Protein AF-A0A383E1D1-F1 (afdb_monomer)

Sequence (92 aa):
GVAPIAGEEDLANLDPDHIAPFVTYLASDFADNVNGQTFLVYGDTISLVSQPRPEKAIYEPSGTWDMDKLSQMARDVLTKDIFNPAPAREPN

Secondary structure (DSSP, 8-state):
-PPPSS-HHHHHT--GGGTHHHHHHHTSGGGTT--S-EEEEETTEEEEEPPP--------TTSS--HHHHHHHIIIIISTT---SSPPPPP-

Structure (mmCIF, N/CA/C/O backbone):
data_AF-A0A383E1D1-F1
#
_entry.id   AF-A0A383E1D1-F1
#
loop_
_atom_site.group_PDB
_atom_site.id
_atom_site.type_symbol
_atom_site.label_atom_id
_atom_site.label_alt_id
_atom_site.label_comp_id
_atom_site.label_asym_id
_atom_site.label_entity_id
_atom_site.label_seq_id
_atom_site.pdbx_PDB_ins_code
_atom_site.Cartn_x
_atom_site.Cartn_y
_atom_site.Cartn_z
_atom_site.occupancy
_atom_site.B_iso_or_equiv
_atom_site.auth_seq_id
_atom_site.auth_comp_id
_atom_site.auth_asym_id
_atom_site.auth_atom_id
_atom_site.pdbx_PDB_model_num
ATOM 1 N N . GLY A 1 1 ? -9.239 21.970 -7.571 1.00 43.84 1 GLY A N 1
ATOM 2 C CA . GLY A 1 1 ? -8.547 21.139 -8.574 1.00 43.84 1 GLY A CA 1
ATOM 3 C C . GLY A 1 1 ? -7.426 20.412 -7.874 1.00 43.84 1 GLY A C 1
ATOM 4 O O . GLY A 1 1 ? -6.883 20.980 -6.935 1.00 43.84 1 GLY A O 1
ATOM 5 N N . VAL A 1 2 ? -7.124 19.175 -8.261 1.00 41.56 2 VAL A N 1
ATOM 6 C CA . VAL A 1 2 ? -5.908 18.504 -7.782 1.00 41.56 2 VAL A CA 1
ATOM 7 C C . VAL A 1 2 ? -4.717 19.182 -8.455 1.00 41.56 2 VAL A C 1
ATOM 9 O O . VAL A 1 2 ? -4.715 19.334 -9.675 1.00 41.56 2 VAL A O 1
ATOM 12 N N . ALA A 1 3 ? -3.767 19.682 -7.667 1.00 50.78 3 ALA A N 1
ATOM 13 C CA . ALA A 1 3 ? -2.512 20.164 -8.224 1.00 50.78 3 ALA A CA 1
ATOM 14 C C . ALA A 1 3 ? -1.741 18.953 -8.772 1.00 50.78 3 ALA A C 1
ATOM 16 O O . ALA A 1 3 ? -1.783 17.889 -8.143 1.00 50.78 3 ALA A O 1
ATOM 17 N N . PRO A 1 4 ? -1.089 19.069 -9.937 1.00 57.44 4 PRO A N 1
ATOM 18 C CA . PRO A 1 4 ? -0.277 17.984 -10.453 1.00 57.44 4 PRO A CA 1
ATOM 19 C C . PRO A 1 4 ? 0.849 17.676 -9.459 1.00 57.44 4 PRO A C 1
ATOM 21 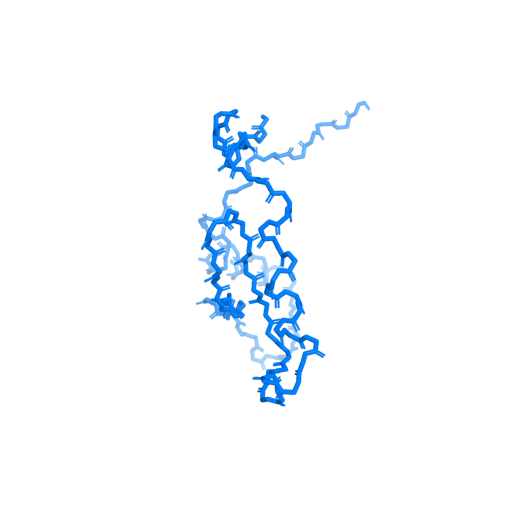O O . PRO A 1 4 ? 1.433 18.565 -8.846 1.00 57.44 4 PRO A O 1
ATOM 24 N N . ILE A 1 5 ? 1.114 16.384 -9.293 1.00 61.88 5 ILE A N 1
ATOM 25 C CA . ILE A 1 5 ? 2.164 15.830 -8.427 1.00 61.88 5 ILE A CA 1
ATOM 26 C C . ILE A 1 5 ? 3.588 16.153 -8.919 1.00 61.88 5 ILE A C 1
ATOM 28 O O . ILE A 1 5 ? 4.542 15.901 -8.193 1.00 61.88 5 ILE A O 1
ATOM 32 N N . ALA A 1 6 ? 3.725 16.721 -10.119 1.00 60.19 6 ALA A N 1
ATOM 33 C CA . ALA A 1 6 ? 4.981 17.102 -10.757 1.00 60.19 6 ALA A CA 1
ATOM 34 C C . ALA A 1 6 ? 4.762 18.363 -11.619 1.00 60.19 6 ALA A C 1
ATOM 36 O O . ALA A 1 6 ? 3.671 18.539 -12.174 1.00 60.19 6 ALA A O 1
ATOM 37 N N . GLY A 1 7 ? 5.764 19.244 -11.719 1.00 66.00 7 GLY A N 1
ATOM 38 C CA . GLY A 1 7 ? 5.729 20.388 -12.639 1.00 66.00 7 GLY A CA 1
ATOM 39 C C . GLY A 1 7 ? 5.849 19.953 -14.107 1.00 66.00 7 GLY A C 1
ATOM 40 O O . GLY A 1 7 ? 6.263 18.833 -14.396 1.00 66.00 7 GLY A O 1
ATOM 41 N N . GLU A 1 8 ? 5.508 20.826 -15.061 1.00 63.62 8 GLU A N 1
ATOM 42 C CA . GLU A 1 8 ? 5.638 20.528 -16.504 1.00 63.62 8 GLU A CA 1
ATOM 43 C C . GLU A 1 8 ? 7.073 20.143 -16.910 1.00 63.62 8 GLU A C 1
ATOM 45 O O . GLU A 1 8 ? 7.257 19.256 -17.741 1.00 63.62 8 GLU A O 1
ATOM 50 N N . GLU A 1 9 ? 8.086 20.750 -16.286 1.00 63.47 9 GLU A N 1
ATOM 51 C CA . GLU A 1 9 ? 9.499 20.413 -16.511 1.00 63.47 9 GLU A CA 1
ATOM 52 C C . GLU A 1 9 ? 9.891 19.055 -15.908 1.00 63.47 9 GLU A C 1
ATOM 54 O O . GLU A 1 9 ? 10.683 18.325 -16.502 1.00 63.47 9 GLU A O 1
ATOM 59 N N . ASP A 1 10 ? 9.303 18.674 -14.770 1.00 64.50 10 ASP A N 1
ATOM 60 C CA . ASP A 1 10 ? 9.534 17.361 -14.161 1.00 64.50 10 ASP A CA 1
ATOM 61 C C . ASP A 1 10 ? 8.977 16.253 -15.062 1.00 64.50 10 ASP A C 1
ATOM 63 O O . ASP A 1 10 ? 9.658 15.262 -15.310 1.00 64.50 10 ASP A O 1
ATOM 67 N N . LEU A 1 11 ? 7.775 16.450 -15.621 1.00 66.06 11 LEU A N 1
ATOM 68 C CA . LEU A 1 11 ? 7.145 15.511 -16.557 1.00 66.06 11 LEU A CA 1
ATOM 69 C C . LEU A 1 11 ? 7.954 15.335 -17.849 1.00 66.06 11 LEU A C 1
ATOM 71 O O . LEU A 1 11 ?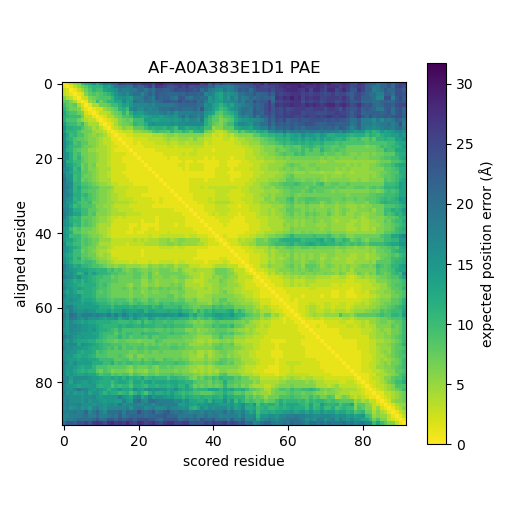 7.984 14.234 -18.395 1.00 66.06 11 LEU A O 1
ATOM 75 N N . ALA A 1 12 ? 8.632 16.386 -18.320 1.00 69.38 12 ALA A N 1
ATOM 76 C CA . ALA A 1 12 ? 9.489 16.320 -19.504 1.00 69.38 12 ALA A CA 1
ATOM 77 C C . ALA A 1 12 ? 10.726 15.420 -19.308 1.00 69.38 12 ALA A C 1
ATOM 79 O O . ALA A 1 12 ? 11.267 14.917 -20.289 1.00 69.38 12 ALA A O 1
ATOM 80 N N . ASN A 1 13 ? 11.143 15.183 -18.058 1.00 71.44 13 ASN A N 1
ATOM 81 C CA . ASN A 1 13 ? 12.263 14.300 -17.712 1.00 71.44 13 ASN A CA 1
ATOM 82 C C . ASN A 1 13 ? 11.828 12.854 -17.389 1.00 71.44 13 ASN A C 1
ATOM 84 O O . ASN A 1 13 ? 12.674 11.993 -17.136 1.00 71.44 13 ASN A O 1
ATOM 88 N N . LEU A 1 14 ? 10.523 12.554 -17.406 1.00 82.38 14 LEU A N 1
ATOM 89 C CA . LEU A 1 14 ? 9.978 11.214 -17.162 1.00 82.38 14 LEU A CA 1
ATOM 90 C C . LEU A 1 14 ? 9.786 10.440 -18.470 1.00 82.38 14 LEU A C 1
ATOM 92 O O . LEU A 1 14 ? 8.661 10.122 -18.858 1.00 82.38 14 LEU A O 1
ATOM 96 N N . ASP A 1 15 ? 10.890 10.124 -19.145 1.00 86.94 15 ASP A N 1
ATOM 97 C CA . ASP A 1 15 ? 10.843 9.262 -20.328 1.00 86.94 15 ASP A CA 1
ATOM 98 C C . ASP A 1 15 ? 10.314 7.857 -19.947 1.00 86.94 15 ASP A C 1
ATOM 100 O O . ASP A 1 15 ? 10.862 7.228 -19.029 1.00 86.94 15 ASP A O 1
ATOM 104 N N . PRO A 1 16 ? 9.252 7.344 -20.603 1.00 86.25 16 PRO A N 1
ATOM 105 C CA . PRO A 1 16 ? 8.740 5.995 -20.359 1.00 86.25 16 PRO A CA 1
ATOM 106 C C . PRO A 1 16 ? 9.770 4.884 -20.612 1.00 86.25 16 PRO A C 1
ATOM 108 O O . PRO A 1 16 ? 9.646 3.808 -20.016 1.00 86.25 16 PRO A O 1
ATOM 111 N N . ASP A 1 17 ? 10.801 5.121 -21.428 1.00 91.56 17 ASP A N 1
ATOM 112 C CA . ASP A 1 17 ? 11.863 4.140 -21.679 1.00 91.56 17 ASP A CA 1
ATOM 113 C C . ASP A 1 17 ? 12.654 3.800 -20.407 1.00 91.56 17 ASP A C 1
ATOM 115 O O . ASP A 1 17 ? 13.205 2.701 -20.291 1.00 91.56 17 ASP A O 1
ATOM 119 N N . HIS A 1 18 ? 12.634 4.668 -19.391 1.00 90.50 18 HIS A N 1
ATOM 120 C CA . HIS A 1 18 ? 13.264 4.380 -18.105 1.00 90.50 18 HIS A CA 1
ATOM 121 C C . HIS A 1 18 ? 12.572 3.258 -17.305 1.00 90.50 18 HIS A C 1
ATOM 123 O O . HIS A 1 18 ? 13.172 2.685 -16.394 1.00 90.50 18 HIS A O 1
ATOM 129 N N . ILE A 1 19 ? 11.332 2.891 -17.647 1.00 94.12 19 ILE A N 1
ATOM 130 C CA . ILE A 1 19 ? 10.591 1.824 -16.956 1.00 94.12 19 ILE A CA 1
ATOM 131 C C . ILE A 1 19 ? 11.038 0.431 -17.434 1.00 94.12 19 ILE A C 1
ATOM 133 O O . ILE A 1 19 ? 11.094 -0.524 -16.650 1.00 94.12 19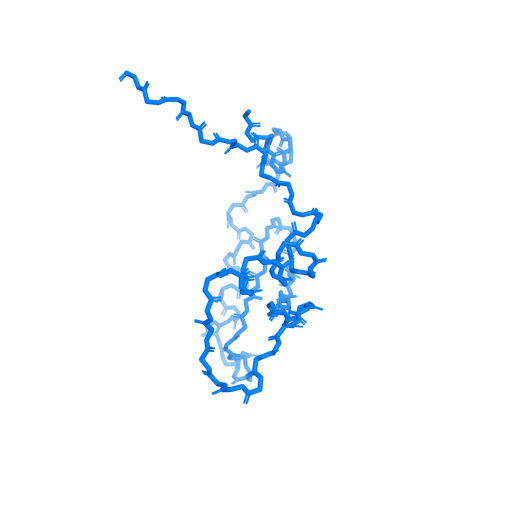 ILE A O 1
ATOM 137 N N . ALA A 1 20 ? 11.377 0.301 -18.721 1.00 94.81 20 ALA A N 1
ATOM 138 C CA . ALA A 1 20 ? 11.606 -0.985 -19.380 1.00 94.81 20 ALA A CA 1
ATOM 139 C C . ALA A 1 20 ? 12.747 -1.837 -18.773 1.00 94.81 20 ALA A C 1
ATOM 141 O O . ALA A 1 20 ? 12.555 -3.053 -18.626 1.00 94.81 20 ALA A O 1
ATOM 142 N N . PRO A 1 21 ? 13.905 -1.274 -18.363 1.00 95.62 21 PRO A N 1
ATOM 143 C CA . PRO A 1 21 ? 14.980 -2.061 -17.761 1.00 95.62 21 PRO A CA 1
ATOM 144 C C . PRO A 1 21 ? 14.560 -2.769 -16.468 1.00 95.62 21 PRO A C 1
ATOM 146 O O . PRO A 1 21 ? 14.877 -3.944 -16.279 1.00 95.62 21 PRO A O 1
ATOM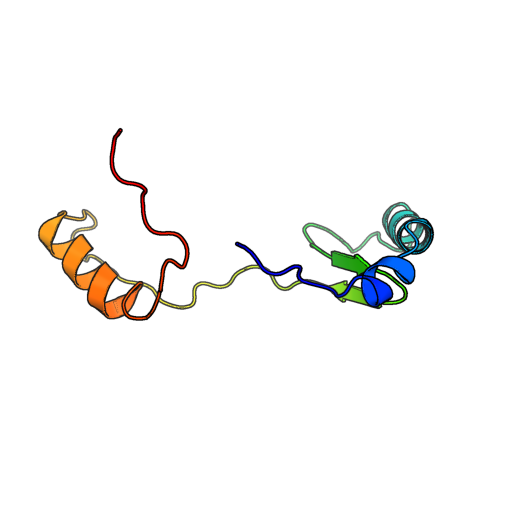 149 N N . PHE A 1 22 ? 13.802 -2.096 -15.596 1.00 97.38 22 PHE A N 1
ATOM 150 C CA . PHE A 1 22 ? 13.371 -2.696 -14.332 1.00 97.38 22 PHE A CA 1
ATOM 151 C C . PHE A 1 22 ? 12.297 -3.770 -14.537 1.00 97.38 22 PHE A C 1
ATOM 153 O O . PHE A 1 22 ? 12.339 -4.816 -13.893 1.00 97.38 22 PHE A O 1
ATOM 160 N N . VAL A 1 23 ? 11.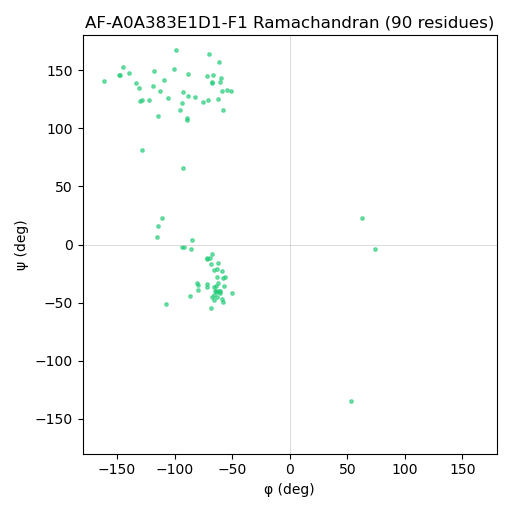385 -3.571 -15.493 1.00 97.00 23 VAL A N 1
ATOM 161 C CA . VAL A 1 23 ? 10.425 -4.617 -15.889 1.00 97.00 23 VAL A CA 1
ATOM 162 C C . VAL A 1 23 ? 11.154 -5.849 -16.430 1.00 97.00 23 VAL A C 1
ATOM 164 O O . VAL A 1 23 ? 10.797 -6.974 -16.090 1.00 97.00 23 VAL A O 1
ATOM 167 N N . THR A 1 24 ? 12.213 -5.648 -17.217 1.00 97.75 24 THR A N 1
ATOM 168 C CA . THR A 1 24 ? 13.042 -6.747 -17.738 1.00 97.75 24 THR A CA 1
ATOM 169 C C . THR A 1 24 ? 13.760 -7.494 -16.611 1.00 97.75 24 THR A C 1
ATOM 171 O O . THR A 1 24 ? 13.797 -8.722 -16.631 1.00 97.75 24 THR A O 1
ATOM 174 N N . TYR A 1 25 ? 14.270 -6.783 -15.598 1.00 97.88 25 TYR A N 1
ATOM 175 C CA . TYR A 1 25 ? 14.808 -7.400 -14.380 1.00 97.88 25 TYR A CA 1
ATOM 176 C C . TYR A 1 25 ? 13.758 -8.277 -13.677 1.00 97.88 25 TYR A C 1
ATOM 178 O O . TYR A 1 25 ? 14.038 -9.444 -13.408 1.00 97.88 25 TYR A O 1
ATOM 186 N N . LEU A 1 26 ? 12.540 -7.762 -13.457 1.00 98.00 26 LEU A N 1
ATOM 187 C CA . LEU A 1 26 ? 11.446 -8.511 -12.819 1.00 98.00 26 LEU A CA 1
ATOM 188 C C . LEU A 1 26 ? 10.995 -9.741 -13.624 1.00 98.00 26 LEU A C 1
ATOM 190 O O . LEU A 1 26 ? 10.501 -10.701 -13.042 1.00 98.00 26 LEU A O 1
ATOM 194 N N . ALA A 1 27 ? 11.151 -9.718 -14.949 1.00 98.06 27 ALA A N 1
ATOM 195 C CA . ALA A 1 27 ? 10.818 -10.834 -15.836 1.00 98.06 27 ALA A CA 1
ATOM 196 C C . ALA A 1 27 ? 11.949 -11.871 -15.984 1.00 98.06 27 ALA A C 1
ATOM 198 O O . ALA A 1 27 ? 11.773 -12.872 -16.679 1.00 98.06 27 ALA A O 1
ATOM 199 N N . SER A 1 28 ? 13.113 -11.622 -15.382 1.00 98.50 28 SER A N 1
ATOM 200 C CA . SER A 1 28 ? 14.288 -12.491 -15.461 1.00 98.50 28 SER A CA 1
ATOM 201 C C . SER A 1 28 ? 14.433 -13.388 -14.230 1.00 98.50 28 SER A C 1
ATOM 203 O O . SER A 1 28 ? 13.841 -13.128 -13.183 1.00 98.50 28 SER A O 1
ATOM 205 N N . ASP A 1 29 ? 15.317 -14.385 -14.316 1.00 97.94 29 ASP A N 1
ATOM 206 C CA . ASP A 1 29 ? 15.663 -15.259 -13.185 1.00 97.94 29 ASP A CA 1
ATOM 207 C C . ASP A 1 29 ? 16.304 -14.499 -12.004 1.00 97.94 29 ASP A C 1
ATOM 209 O O . ASP A 1 29 ? 16.345 -15.011 -10.889 1.00 97.94 29 ASP A O 1
ATOM 213 N N . PHE A 1 30 ? 16.781 -13.262 -12.206 1.00 98.19 30 PHE A N 1
ATOM 214 C CA . PHE A 1 30 ? 17.356 -12.440 -11.133 1.00 98.19 30 PHE A CA 1
ATOM 215 C C . PHE A 1 30 ? 16.331 -11.951 -10.097 1.00 98.19 30 PHE A C 1
ATOM 217 O O . PHE A 1 30 ? 16.729 -11.398 -9.069 1.00 98.19 30 PHE A O 1
ATOM 224 N N . ALA A 1 31 ? 15.036 -12.099 -10.379 1.00 98.00 31 ALA A N 1
ATOM 225 C CA . ALA A 1 31 ? 13.939 -11.688 -9.509 1.00 98.00 31 ALA A CA 1
ATOM 226 C C . ALA A 1 31 ? 13.170 -12.888 -8.917 1.00 98.00 31 ALA A C 1
ATOM 228 O O . ALA A 1 31 ? 12.017 -12.740 -8.511 1.00 98.00 31 ALA A O 1
ATOM 229 N N . ASP A 1 32 ? 13.793 -14.069 -8.841 1.00 98.06 32 ASP A N 1
ATOM 230 C CA . ASP A 1 32 ? 13.179 -15.311 -8.339 1.00 98.06 32 ASP A CA 1
ATOM 231 C C . ASP A 1 32 ? 12.609 -15.206 -6.909 1.00 98.06 32 ASP A C 1
ATOM 233 O O . ASP A 1 32 ? 11.642 -15.883 -6.554 1.00 98.06 32 ASP A O 1
ATOM 237 N N . ASN A 1 33 ? 13.174 -14.320 -6.094 1.00 97.56 33 ASN A N 1
ATOM 238 C CA . ASN A 1 33 ? 12.775 -14.057 -4.718 1.00 97.56 33 ASN A CA 1
ATOM 239 C C . ASN A 1 33 ? 11.741 -12.924 -4.569 1.00 97.56 33 ASN A C 1
ATOM 241 O O . ASN A 1 33 ? 11.316 -12.631 -3.446 1.00 97.56 33 ASN A O 1
ATOM 245 N N . VAL A 1 34 ? 11.338 -12.266 -5.660 1.00 97.38 34 VAL A N 1
ATOM 246 C CA . VAL A 1 34 ? 10.431 -11.112 -5.631 1.00 97.38 34 VAL A CA 1
ATOM 247 C C . VAL A 1 34 ? 8.990 -11.564 -5.868 1.00 97.38 34 VAL A C 1
ATOM 249 O O . VAL A 1 34 ? 8.627 -12.016 -6.947 1.00 97.38 34 VAL A O 1
ATOM 252 N N . ASN A 1 35 ? 8.126 -11.389 -4.865 1.00 95.94 35 ASN A N 1
ATOM 253 C CA . ASN A 1 35 ? 6.693 -11.662 -4.992 1.00 95.94 35 ASN A CA 1
ATOM 254 C C . ASN A 1 35 ? 5.851 -10.719 -4.116 1.00 95.94 35 ASN A C 1
ATOM 256 O O . ASN A 1 35 ? 6.270 -10.336 -3.020 1.00 95.94 35 ASN A O 1
ATOM 260 N N . GLY A 1 36 ? 4.653 -10.356 -4.587 1.00 94.44 36 GLY A N 1
ATOM 261 C CA . GLY A 1 36 ? 3.678 -9.554 -3.833 1.00 94.44 36 GLY A CA 1
ATOM 262 C C . GLY A 1 36 ? 4.148 -8.141 -3.461 1.00 94.44 36 GLY A C 1
ATOM 263 O O . GLY A 1 36 ? 3.655 -7.568 -2.488 1.00 94.44 36 GLY A O 1
ATOM 264 N N . GLN A 1 37 ? 5.123 -7.600 -4.196 1.00 96.19 37 GLN A N 1
ATOM 265 C CA . GLN A 1 37 ? 5.691 -6.274 -3.962 1.00 96.19 37 GLN A CA 1
ATOM 266 C C . GLN A 1 37 ? 5.116 -5.244 -4.935 1.00 96.19 37 GLN A C 1
ATOM 268 O O . GLN A 1 37 ? 4.757 -5.567 -6.065 1.00 96.19 37 GLN A O 1
ATOM 273 N N . THR A 1 38 ? 5.053 -3.991 -4.493 1.00 95.88 38 THR A N 1
ATOM 274 C CA . THR A 1 38 ? 4.734 -2.838 -5.342 1.00 95.88 38 THR A CA 1
ATOM 275 C C . THR A 1 38 ? 5.976 -1.967 -5.448 1.00 95.88 38 THR A C 1
ATOM 277 O O . THR A 1 38 ? 6.594 -1.661 -4.430 1.00 95.88 38 THR A O 1
ATOM 280 N N . PHE A 1 39 ? 6.339 -1.558 -6.661 1.00 96.12 39 PHE A N 1
ATOM 281 C CA . PHE A 1 39 ? 7.473 -0.671 -6.905 1.00 96.12 39 PHE A CA 1
ATOM 282 C C . PHE A 1 39 ? 6.994 0.617 -7.570 1.00 96.12 39 PHE A C 1
ATOM 284 O O . PHE A 1 39 ? 6.171 0.575 -8.483 1.00 96.12 39 PHE A O 1
ATOM 291 N N . LEU A 1 40 ? 7.515 1.753 -7.112 1.00 94.75 40 LEU A N 1
ATOM 292 C CA . LEU A 1 40 ? 7.361 3.044 -7.768 1.00 94.75 40 LEU A CA 1
ATOM 293 C C . LEU A 1 40 ? 8.572 3.253 -8.677 1.00 94.75 40 LEU A C 1
ATOM 295 O O . LEU A 1 40 ? 9.706 3.221 -8.199 1.00 94.75 40 LEU A O 1
ATOM 299 N N . VAL A 1 41 ? 8.321 3.440 -9.972 1.00 93.88 41 VAL A N 1
ATOM 300 C CA . VAL A 1 41 ? 9.359 3.613 -10.992 1.00 93.88 41 VAL A CA 1
ATOM 301 C C . VAL A 1 41 ? 9.025 4.837 -11.827 1.00 93.88 41 VAL A C 1
ATOM 303 O O . VAL A 1 41 ? 7.927 4.922 -12.377 1.00 93.88 41 VAL A O 1
ATOM 306 N N . TYR A 1 42 ? 9.949 5.787 -11.891 1.00 90.94 42 TYR A N 1
ATOM 307 C CA . TYR A 1 42 ? 9.835 6.991 -12.708 1.00 90.94 42 TYR A CA 1
ATOM 308 C C . TYR A 1 42 ? 11.223 7.605 -12.889 1.00 90.94 42 TYR A C 1
ATOM 310 O O . TYR A 1 42 ? 12.013 7.628 -11.944 1.00 90.94 42 TYR A O 1
ATOM 318 N N . GLY A 1 43 ? 11.521 8.110 -14.090 1.00 86.06 43 GLY A N 1
ATOM 319 C CA . GLY A 1 43 ? 12.855 8.637 -14.377 1.00 86.06 43 GLY A CA 1
ATOM 320 C C . GLY A 1 43 ? 13.936 7.601 -14.045 1.00 86.06 43 GLY A C 1
ATOM 321 O O . GLY A 1 43 ? 13.777 6.415 -14.304 1.00 86.06 43 GLY A O 1
ATOM 322 N N . ASP A 1 44 ? 14.995 8.030 -13.375 1.00 86.25 44 ASP A N 1
ATOM 323 C CA . ASP A 1 44 ? 16.090 7.183 -12.892 1.00 86.25 44 ASP A CA 1
ATOM 324 C C . ASP A 1 44 ? 15.829 6.521 -11.521 1.00 86.25 44 ASP A C 1
ATOM 326 O O . ASP A 1 44 ? 16.704 5.844 -10.973 1.00 86.25 44 ASP A O 1
ATOM 330 N N . THR A 1 45 ? 14.636 6.700 -10.949 1.00 90.88 45 THR A N 1
ATOM 331 C CA . THR A 1 45 ? 14.322 6.300 -9.576 1.00 90.88 45 THR A CA 1
ATOM 332 C C . THR A 1 45 ? 13.445 5.048 -9.536 1.00 90.88 45 THR A C 1
ATOM 334 O O . THR A 1 45 ? 12.352 5.002 -10.100 1.00 90.88 45 THR A O 1
ATOM 337 N N . ILE A 1 46 ? 13.903 4.037 -8.790 1.00 95.50 46 ILE A N 1
ATOM 338 C CA . ILE A 1 46 ? 13.163 2.804 -8.481 1.00 95.50 46 ILE A CA 1
ATOM 339 C C . ILE A 1 46 ? 13.064 2.674 -6.960 1.00 95.50 46 ILE A C 1
ATOM 341 O O . ILE A 1 46 ? 14.076 2.678 -6.263 1.00 95.50 46 ILE A O 1
ATOM 345 N N . SER A 1 47 ? 11.850 2.544 -6.429 1.00 96.06 47 SER A N 1
ATOM 346 C CA . SER A 1 47 ? 11.593 2.432 -4.988 1.00 96.06 47 SER A CA 1
ATOM 347 C C . SER A 1 47 ? 10.665 1.266 -4.668 1.00 96.06 47 SER A C 1
ATOM 349 O O . SER A 1 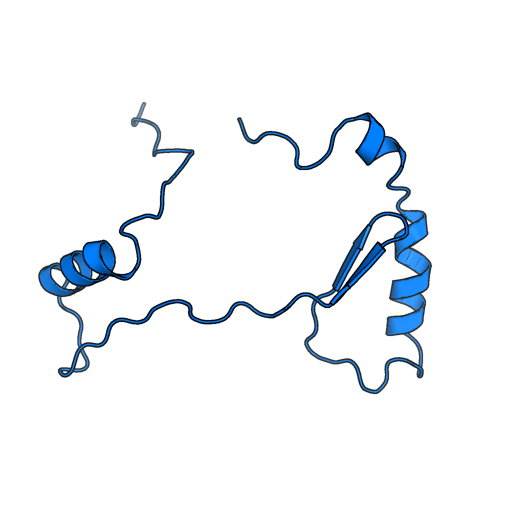47 ? 9.620 1.112 -5.297 1.00 96.06 47 SER A O 1
ATOM 351 N N . LEU A 1 48 ? 11.007 0.468 -3.651 1.00 95.50 48 LEU A N 1
ATOM 352 C CA . LEU A 1 48 ? 10.085 -0.507 -3.066 1.00 95.50 48 LEU A CA 1
ATOM 353 C C . LEU A 1 48 ? 9.064 0.221 -2.184 1.00 95.50 48 LEU A C 1
ATOM 355 O O . LEU A 1 48 ? 9.435 0.914 -1.237 1.00 95.50 48 LEU A O 1
ATOM 359 N N . VAL A 1 49 ? 7.781 0.043 -2.481 1.00 95.44 49 VAL A N 1
ATOM 360 C CA . VAL A 1 49 ? 6.685 0.670 -1.741 1.00 95.44 49 VAL A CA 1
ATOM 361 C C . VAL A 1 49 ? 6.286 -0.226 -0.576 1.00 95.44 49 VAL A C 1
ATOM 363 O O . VAL A 1 49 ? 6.005 -1.414 -0.745 1.00 95.44 49 VAL A O 1
ATOM 366 N N . SER A 1 50 ? 6.243 0.345 0.627 1.00 92.94 50 SER A N 1
ATOM 367 C CA . SER A 1 50 ? 5.708 -0.358 1.788 1.00 92.94 50 SER A CA 1
ATOM 368 C C . SER A 1 50 ? 4.203 -0.578 1.628 1.00 92.94 50 SER A C 1
ATOM 370 O O . SER A 1 50 ? 3.463 0.291 1.170 1.00 92.94 50 SER A O 1
ATOM 372 N N . GLN A 1 51 ? 3.723 -1.756 2.025 1.00 89.44 51 GLN A N 1
ATOM 373 C CA . GLN A 1 51 ? 2.284 -2.001 2.067 1.00 89.44 51 GLN A CA 1
ATOM 374 C C . GLN A 1 51 ? 1.626 -1.115 3.138 1.00 89.44 51 GLN A C 1
ATOM 376 O O . GLN A 1 51 ? 2.239 -0.905 4.195 1.00 89.44 51 GLN A O 1
ATOM 381 N N . PRO A 1 52 ? 0.380 -0.648 2.919 1.00 89.75 52 PRO A N 1
ATOM 382 C CA . PRO A 1 52 ? -0.374 0.075 3.932 1.00 89.75 52 PRO A CA 1
ATOM 383 C C . PRO A 1 52 ? -0.391 -0.693 5.254 1.00 89.75 52 PRO A C 1
ATOM 385 O O . PRO A 1 52 ? -0.652 -1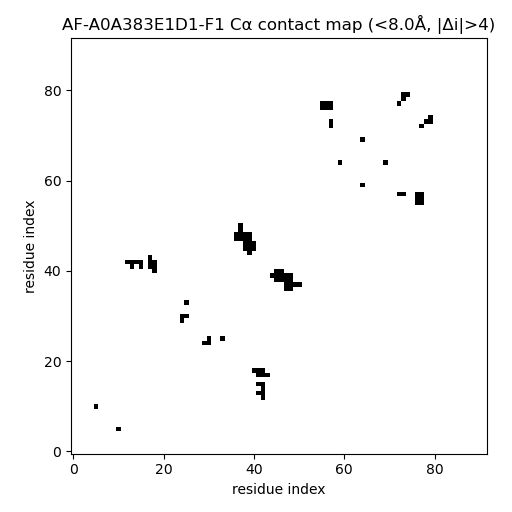.899 5.296 1.00 89.75 52 PRO A O 1
ATOM 388 N N . ARG A 1 53 ? -0.095 0.005 6.349 1.00 90.94 53 ARG A N 1
ATOM 389 C CA . ARG A 1 53 ? -0.159 -0.549 7.703 1.00 90.94 53 ARG A CA 1
ATOM 390 C C . ARG A 1 53 ? -1.339 0.083 8.437 1.00 90.94 53 ARG A C 1
ATOM 392 O O . ARG A 1 53 ? -1.562 1.278 8.263 1.00 90.94 53 ARG A O 1
ATOM 399 N N . PRO A 1 54 ? -2.087 -0.676 9.257 1.00 92.75 54 PRO A N 1
ATOM 400 C CA . PRO A 1 54 ? -3.106 -0.082 10.111 1.00 92.75 54 PRO A CA 1
ATOM 401 C C . PRO A 1 54 ? -2.476 0.973 11.026 1.00 92.75 54 PRO A C 1
ATOM 403 O O . PRO A 1 54 ? -1.636 0.641 11.859 1.00 92.75 54 PRO A O 1
ATOM 406 N N . GLU A 1 55 ? -2.867 2.236 10.866 1.00 93.31 55 GLU A N 1
ATOM 407 C CA . GLU A 1 55 ? -2.368 3.325 11.717 1.00 93.31 55 GLU A CA 1
ATOM 408 C C . GLU A 1 55 ? -3.093 3.370 13.064 1.00 93.31 55 GLU A C 1
ATOM 410 O O . GLU A 1 55 ? -2.490 3.621 14.106 1.00 93.31 55 GLU A O 1
ATOM 415 N N . LYS A 1 56 ? -4.407 3.129 13.043 1.00 94.50 56 LYS A N 1
ATOM 416 C CA . LYS A 1 56 ? -5.287 3.149 14.214 1.00 94.50 56 LYS A CA 1
ATOM 417 C C . LYS A 1 56 ? -6.363 2.081 14.064 1.00 94.50 56 LYS A C 1
ATOM 419 O O . LYS A 1 56 ? -6.757 1.739 12.950 1.00 94.50 56 LYS A O 1
ATOM 424 N N . ALA A 1 57 ? -6.862 1.588 15.191 1.00 95.38 57 ALA A N 1
ATOM 425 C CA . ALA A 1 57 ? -7.956 0.629 15.237 1.00 95.38 57 ALA A CA 1
ATOM 426 C C . ALA A 1 57 ? -8.915 0.962 16.385 1.00 95.38 57 ALA A C 1
ATOM 428 O O . ALA A 1 57 ? -8.499 1.448 17.436 1.00 95.38 57 ALA A O 1
ATOM 429 N N . ILE A 1 58 ? -10.195 0.668 16.173 1.00 96.44 58 ILE A N 1
ATOM 430 C CA . ILE A 1 58 ? -11.241 0.679 17.198 1.00 96.44 58 ILE A CA 1
ATOM 431 C C . ILE A 1 58 ? -11.805 -0.734 17.327 1.00 96.44 58 ILE A C 1
ATOM 433 O O . ILE A 1 58 ? -11.810 -1.494 16.359 1.00 96.44 58 ILE A O 1
ATOM 437 N N . TYR A 1 59 ? -12.261 -1.092 18.522 1.00 96.31 59 TYR A N 1
ATOM 438 C CA . TYR A 1 59 ? -12.728 -2.439 18.834 1.00 96.31 59 TYR A CA 1
ATOM 439 C C . TYR A 1 59 ? -14.059 -2.395 19.582 1.00 96.31 59 TYR A C 1
ATOM 441 O O . TYR A 1 59 ? -14.238 -1.576 20.484 1.00 96.31 59 TYR A O 1
ATOM 449 N N . GLU A 1 60 ? -14.960 -3.310 19.224 1.00 95.88 60 GLU A N 1
ATOM 450 C CA . GLU A 1 60 ? -16.254 -3.507 19.869 1.00 95.88 60 GLU A CA 1
ATOM 451 C C . GLU A 1 60 ? -16.292 -4.885 20.550 1.00 95.88 60 GLU A C 1
ATOM 453 O O . GLU A 1 60 ? -16.347 -5.904 19.856 1.00 95.88 60 GLU A O 1
ATOM 458 N N . PRO A 1 61 ? -16.293 -4.947 21.893 1.00 94.88 61 PRO A N 1
ATOM 459 C CA . PRO A 1 61 ? -16.322 -6.210 22.626 1.00 94.88 61 PRO A CA 1
ATOM 460 C C . PRO A 1 61 ? -17.518 -7.118 22.330 1.00 94.88 61 PRO A C 1
ATOM 462 O O . PRO A 1 61 ? -17.377 -8.333 22.446 1.00 94.88 61 PRO A O 1
ATOM 465 N N . SER A 1 62 ? -18.680 -6.569 21.957 1.00 93.69 62 SER A N 1
ATOM 466 C CA . SER A 1 62 ? -19.857 -7.380 21.602 1.00 93.69 62 SER A CA 1
ATOM 467 C C . SER A 1 62 ? -19.712 -8.107 20.254 1.00 93.69 62 SER A C 1
ATOM 469 O O . SER A 1 62 ? -20.533 -8.963 19.925 1.00 93.69 62 SER A O 1
ATOM 471 N N . GLY A 1 63 ? -18.704 -7.746 19.451 1.00 92.88 63 GLY A N 1
ATOM 472 C CA . GLY A 1 63 ? -18.499 -8.244 18.090 1.00 92.88 63 GLY A CA 1
ATOM 473 C C . GLY A 1 63 ? -19.462 -7.665 17.048 1.00 92.88 63 GLY A C 1
ATOM 474 O O . GLY A 1 63 ? -19.311 -7.964 15.866 1.00 92.88 63 GLY A O 1
ATOM 475 N N . THR A 1 64 ? -20.430 -6.834 17.452 1.00 94.19 64 THR A N 1
ATOM 476 C CA . THR A 1 64 ? -21.404 -6.206 16.547 1.00 94.19 64 THR A CA 1
ATOM 477 C C . THR A 1 64 ? -21.435 -4.702 16.765 1.00 94.19 64 THR A C 1
ATOM 479 O O . THR A 1 64 ? -21.691 -4.233 17.871 1.00 94.19 64 THR A O 1
ATOM 482 N N . TRP A 1 65 ? -21.212 -3.945 15.695 1.00 96.62 65 TRP A N 1
ATOM 483 C CA . TRP A 1 65 ? -21.252 -2.489 15.737 1.00 96.62 65 TRP A CA 1
ATOM 484 C C . TRP A 1 65 ? -22.681 -1.966 15.626 1.00 96.62 65 TRP A C 1
ATOM 486 O O . TRP A 1 65 ? -23.394 -2.278 14.675 1.00 96.62 65 TRP A O 1
ATOM 496 N N . ASP A 1 66 ? -23.056 -1.118 16.577 1.00 96.12 66 ASP A N 1
ATOM 497 C CA . ASP A 1 66 ? -24.182 -0.202 16.438 1.00 96.12 66 ASP A CA 1
ATOM 498 C C . ASP A 1 66 ? -23.713 1.115 15.794 1.00 96.12 66 ASP A C 1
ATOM 500 O O . ASP A 1 66 ? -22.577 1.551 16.012 1.00 96.12 66 ASP A O 1
ATOM 504 N N . MET A 1 67 ? -24.577 1.751 14.999 1.00 97.25 67 MET A N 1
ATOM 505 C CA . MET A 1 67 ? -24.216 2.948 14.236 1.00 97.25 67 MET A CA 1
ATOM 506 C C . MET A 1 67 ? -23.899 4.156 15.117 1.00 97.25 67 MET A C 1
ATOM 508 O O . MET A 1 67 ? -22.974 4.906 14.786 1.00 97.25 67 MET A O 1
ATOM 512 N N . ASP A 1 68 ? -24.597 4.342 16.238 1.00 96.00 68 ASP A N 1
ATOM 513 C CA . ASP A 1 68 ? -24.345 5.484 17.118 1.00 96.00 68 ASP A CA 1
ATOM 514 C C . ASP A 1 68 ? -22.947 5.357 17.729 1.00 96.00 68 ASP A C 1
ATOM 516 O O . ASP A 1 68 ? -22.124 6.275 17.619 1.00 96.00 68 ASP A O 1
ATOM 520 N N . LYS A 1 69 ? -22.620 4.167 18.247 1.00 94.31 69 LYS A N 1
ATOM 521 C CA . LYS A 1 69 ? -21.311 3.877 18.851 1.00 94.31 69 LYS A CA 1
ATOM 522 C C . LYS A 1 69 ? -20.169 3.879 17.832 1.00 94.31 69 LYS A C 1
ATOM 524 O O . LYS A 1 69 ? -19.128 4.491 18.086 1.00 94.31 69 LYS A O 1
ATOM 529 N N . LEU A 1 70 ? -20.358 3.240 16.674 1.00 97.12 70 LEU A N 1
ATOM 530 C CA . LEU A 1 70 ? -19.367 3.230 15.596 1.00 97.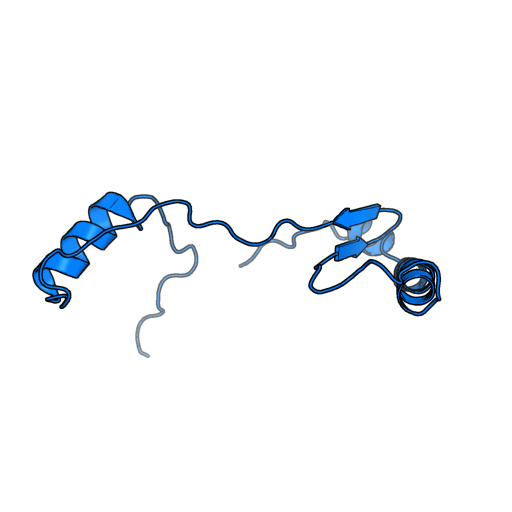12 70 LEU A CA 1
ATOM 531 C C . LEU A 1 70 ? -19.065 4.652 15.131 1.00 97.12 70 LEU A C 1
ATOM 533 O O . LEU A 1 70 ? -17.899 5.019 15.004 1.00 97.12 70 LEU A O 1
ATOM 537 N N . SER A 1 71 ? -20.102 5.462 14.900 1.00 96.75 71 SER A N 1
ATOM 538 C CA . SER A 1 71 ? -19.926 6.818 14.381 1.00 96.75 71 SER A CA 1
ATOM 539 C C . SER A 1 71 ? -19.166 7.714 15.355 1.00 96.75 71 SER A C 1
ATOM 541 O O . SER A 1 71 ? -18.386 8.556 14.912 1.00 96.75 71 SER A O 1
ATOM 543 N N . GLN A 1 72 ? -19.374 7.547 16.663 1.00 95.94 72 GLN A N 1
ATOM 544 C CA . GLN A 1 72 ? -18.649 8.300 17.679 1.00 95.94 72 GLN A CA 1
ATOM 545 C C . GLN A 1 72 ? -17.173 7.885 17.705 1.00 95.94 72 GLN A C 1
ATOM 547 O O . GLN A 1 72 ? -16.291 8.714 17.495 1.00 95.94 72 GLN A O 1
ATOM 552 N N . MET A 1 73 ? -16.896 6.586 17.859 1.00 96.50 73 MET A N 1
ATOM 553 C CA . MET A 1 73 ? -15.522 6.077 17.938 1.00 96.50 73 MET A CA 1
ATOM 554 C C . MET A 1 73 ? -14.730 6.318 16.647 1.00 96.50 73 MET A C 1
ATOM 556 O O . MET A 1 73 ? -13.560 6.695 16.702 1.00 96.50 73 MET A O 1
ATOM 560 N N . ALA A 1 74 ? -15.354 6.132 15.481 1.00 96.25 74 ALA A N 1
ATOM 561 C CA . ALA A 1 74 ? -14.716 6.395 14.197 1.00 96.25 74 ALA A CA 1
ATOM 562 C C . ALA A 1 74 ? -14.355 7.877 14.052 1.00 96.25 74 ALA A C 1
ATOM 564 O O . ALA A 1 74 ? -13.222 8.174 13.678 1.00 96.25 74 ALA A O 1
ATOM 565 N N . ARG A 1 75 ? -15.262 8.798 14.412 1.00 95.12 75 ARG A N 1
ATOM 566 C CA . ARG A 1 75 ? -14.998 10.244 14.352 1.00 95.12 75 ARG A CA 1
ATOM 567 C C . ARG A 1 75 ? -13.895 10.682 15.306 1.00 95.12 75 ARG A C 1
ATOM 569 O O . ARG A 1 75 ? -13.054 11.481 14.911 1.00 95.12 75 ARG A O 1
ATOM 576 N N . ASP A 1 76 ? -13.862 10.129 16.512 1.00 95.00 76 ASP A N 1
ATOM 577 C CA . ASP A 1 76 ? -12.907 10.554 17.537 1.00 95.00 76 ASP A CA 1
ATOM 578 C C . ASP A 1 76 ? -11.514 9.933 17.358 1.00 95.00 76 ASP A C 1
ATOM 580 O O . ASP A 1 76 ? -10.506 10.570 17.676 1.00 95.00 76 ASP A O 1
ATOM 584 N N . VAL A 1 77 ? -11.440 8.696 16.850 1.00 95.06 77 VAL A N 1
ATOM 585 C CA . VAL A 1 77 ? -10.188 7.925 16.776 1.00 95.06 77 VAL A CA 1
ATOM 586 C C . VAL A 1 77 ? -9.664 7.814 15.348 1.00 95.06 77 VAL A C 1
ATOM 588 O O . VAL A 1 77 ? -8.488 8.097 15.108 1.00 95.06 77 VAL A O 1
ATOM 591 N N . LEU A 1 78 ? -10.508 7.389 14.402 1.00 95.25 78 LEU A N 1
ATOM 592 C CA . LEU A 1 78 ? -10.073 7.042 13.046 1.00 95.25 78 LEU A CA 1
ATOM 593 C C . LEU A 1 78 ? -10.030 8.255 12.113 1.00 95.25 78 LEU A C 1
ATOM 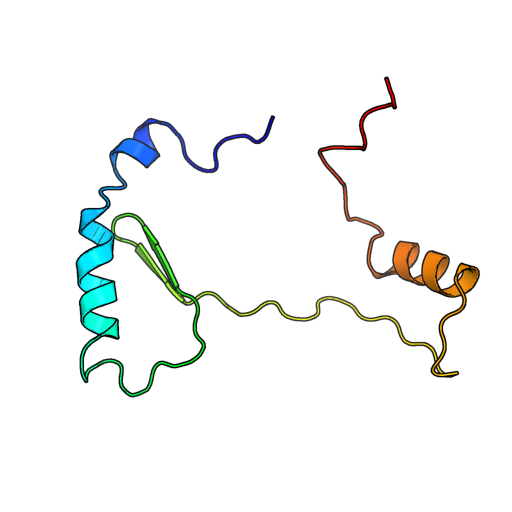595 O O . LEU A 1 78 ? -9.063 8.411 11.377 1.00 95.25 78 LEU A O 1
ATOM 599 N N . THR A 1 79 ? -11.049 9.117 12.146 1.00 94.25 79 THR A N 1
ATOM 600 C CA . THR A 1 79 ? -11.258 10.160 11.126 1.00 94.25 79 THR A CA 1
ATOM 601 C C . THR A 1 79 ? -11.144 11.587 11.649 1.00 94.25 79 THR A C 1
ATOM 603 O O . THR A 1 79 ? -11.434 12.515 10.899 1.00 94.25 79 THR A O 1
ATOM 606 N N . LYS A 1 80 ? -10.737 11.781 12.910 1.00 90.38 80 LYS A N 1
ATOM 607 C CA . LYS A 1 80 ? -10.722 13.089 13.588 1.00 90.38 80 LYS A CA 1
ATOM 608 C C . LYS A 1 80 ? -10.031 14.194 12.787 1.00 90.38 80 LYS A C 1
ATOM 610 O O . LYS A 1 80 ? -10.545 15.302 12.705 1.00 90.38 80 LYS A O 1
ATOM 615 N N . ASP A 1 81 ? -8.903 13.855 12.174 1.00 88.81 81 ASP A N 1
ATOM 616 C CA . ASP A 1 81 ? -8.044 14.792 11.444 1.00 88.81 81 ASP A CA 1
ATOM 617 C C . ASP A 1 81 ? -8.005 14.484 9.933 1.00 88.81 81 ASP A C 1
ATOM 619 O O . ASP A 1 81 ? -7.130 14.959 9.210 1.00 88.81 81 ASP A O 1
ATOM 623 N N . ILE A 1 82 ? -8.949 13.673 9.437 1.00 89.44 82 ILE A N 1
ATOM 624 C CA . ILE A 1 82 ? -9.060 13.347 8.012 1.00 89.44 82 ILE A CA 1
ATOM 625 C C . ILE A 1 82 ? -9.955 14.388 7.344 1.00 89.44 82 ILE A C 1
ATOM 627 O O . ILE A 1 82 ? -11.176 14.390 7.503 1.00 89.44 82 ILE A O 1
ATOM 631 N N . PHE A 1 83 ? -9.337 15.269 6.564 1.00 82.12 83 PHE A N 1
ATOM 632 C CA . PHE A 1 83 ? -10.035 16.286 5.789 1.00 82.12 83 PHE A CA 1
ATOM 633 C C . PHE A 1 83 ? -10.343 15.782 4.377 1.00 82.12 83 PHE A C 1
ATOM 635 O O . PHE A 1 83 ? -9.454 15.288 3.685 1.00 82.12 83 PHE A O 1
ATOM 642 N N . ASN A 1 84 ? -11.590 15.945 3.925 1.00 85.81 84 ASN A N 1
ATOM 643 C CA . ASN A 1 84 ? -11.939 15.723 2.525 1.00 85.81 84 ASN A CA 1
ATOM 644 C C . ASN A 1 84 ? -11.754 17.030 1.722 1.00 85.81 84 ASN A C 1
ATOM 646 O O . ASN A 1 84 ? -12.580 17.935 1.861 1.00 85.81 84 ASN A O 1
ATOM 650 N N . PRO A 1 85 ? -10.737 17.132 0.842 1.00 85.62 85 PRO A N 1
ATOM 651 C CA . PRO A 1 85 ? -10.492 18.335 0.044 1.00 85.62 85 PRO A CA 1
ATOM 652 C C . PRO A 1 85 ? -11.521 18.572 -1.073 1.00 85.62 85 PRO A C 1
ATOM 654 O O . PRO A 1 85 ? -11.534 19.649 -1.669 1.00 85.62 85 PRO A O 1
ATOM 657 N N . ALA A 1 86 ? -12.378 17.594 -1.375 1.00 85.75 86 ALA A N 1
ATOM 658 C CA . ALA A 1 86 ? -13.439 17.693 -2.373 1.00 85.75 86 ALA A CA 1
ATOM 659 C C . ALA A 1 86 ? -14.785 17.263 -1.753 1.00 85.75 86 ALA A C 1
ATOM 661 O O . ALA A 1 86 ? -15.198 16.109 -1.914 1.00 85.75 86 ALA A O 1
ATOM 662 N N . PRO A 1 87 ? -15.471 18.158 -1.014 1.00 81.44 87 PRO A N 1
ATOM 663 C CA . PRO A 1 87 ? -16.760 17.841 -0.403 1.00 81.44 87 PRO A CA 1
ATOM 664 C C . PRO A 1 87 ? -17.814 17.501 -1.465 1.00 81.44 87 PRO A C 1
ATOM 666 O O . PRO A 1 87 ? -17.695 17.887 -2.632 1.00 81.44 87 PRO A O 1
ATOM 669 N N . ALA A 1 88 ? -18.849 16.759 -1.055 1.00 83.50 88 ALA A N 1
ATOM 670 C CA . ALA A 1 88 ? -19.957 16.406 -1.935 1.00 83.50 88 ALA A CA 1
ATOM 671 C C . ALA A 1 88 ? -20.561 17.673 -2.561 1.00 83.50 88 ALA A C 1
ATOM 673 O O . ALA A 1 88 ? -20.792 18.666 -1.872 1.00 83.50 88 ALA A O 1
ATOM 674 N N . ARG A 1 89 ? -20.791 17.640 -3.877 1.00 81.81 89 ARG A N 1
ATOM 675 C CA . ARG A 1 89 ? -21.489 18.725 -4.574 1.00 81.81 89 ARG A CA 1
ATOM 676 C C . ARG A 1 89 ? -22.964 18.691 -4.189 1.00 81.81 89 ARG A C 1
ATOM 678 O O . ARG A 1 89 ? -23.513 17.604 -4.007 1.00 81.81 89 ARG A O 1
ATOM 685 N N . GLU A 1 90 ? -23.586 19.861 -4.082 1.00 80.81 90 GLU A N 1
ATOM 686 C CA . GLU A 1 90 ? -25.028 19.929 -3.858 1.00 80.81 90 GLU A CA 1
ATOM 687 C C . GLU A 1 90 ? -25.772 19.230 -5.009 1.00 80.81 90 GLU A C 1
ATOM 689 O O . GLU A 1 90 ? -25.309 19.286 -6.156 1.00 80.81 90 GLU A O 1
ATOM 694 N N . PRO A 1 91 ? -26.882 18.527 -4.723 1.00 77.56 91 PRO A N 1
ATOM 695 C CA . PRO A 1 91 ? -27.734 18.005 -5.780 1.00 77.56 91 PRO A CA 1
ATOM 696 C C . PRO A 1 91 ? -28.233 19.175 -6.640 1.00 77.56 91 PRO A C 1
ATOM 698 O O . PRO A 1 91 ? -28.680 20.179 -6.090 1.00 77.56 91 PRO A O 1
ATOM 701 N N . ASN A 1 92 ? -28.131 19.039 -7.967 1.00 69.00 92 ASN A N 1
ATOM 702 C CA . ASN A 1 92 ? -28.706 19.997 -8.921 1.00 69.00 92 ASN A CA 1
ATOM 703 C C . ASN A 1 92 ? -30.233 20.062 -8.813 1.00 69.00 92 ASN A C 1
ATOM 705 O O . ASN A 1 92 ? -30.845 18.989 -8.601 1.00 69.00 92 ASN A O 1
#

Mean predicted aligned error: 8.57 Å

Solvent-accessible surface area (backbone atoms only — not comparable to full-atom values): 6336 Å² total; per-residue (Å²): 130,85,74,71,96,57,54,76,72,56,57,72,60,46,50,72,73,54,50,53,64,59,53,50,45,64,74,37,81,89,29,76,88,67,72,100,75,50,71,51,71,55,36,97,45,76,42,83,52,80,75,92,68,88,87,73,86,87,84,61,93,84,77,64,85,50,69,72,62,46,53,50,52,39,43,71,68,71,41,62,86,65,78,72,94,74,68,85,75,79,85,130

Organism: NCBI:txid408172

Radius of gyration: 21.38 Å; Cα contacts (8 Å, |Δi|>4): 48; chains: 1; bounding box: 46×36×44 Å

Nearest PDB structures (foldseek):
  7ulh-assembly1_E  TM=7.677E-01  e=3.342E-03  Mycobacterium avium 104
  7ulh-assembly1_D  TM=7.796E-01  e=3.802E-03  Mycobacterium avium 104
  7ulh-assembly2_G  TM=7.237E-01  e=2.128E-03  Mycobacterium avium 104
  7ulh-assembly1_B  TM=7.369E-01  e=2.269E-03  Mycobacterium avium 104
  7ulh-assembly1_C  TM=7.244E-01  e=2.421E-03  Mycobacterium avium 104

pLDDT: mean 88.05, std 12.96, range [41.56, 98.5]

Foldseek 3Di:
DDDDPDDPVQVVQFDVVQVVVVVVCCVDPVCVVDDPWDWDTTRPDIGTDDDDDPPWDDDDPVPDDDPVVCVVCCCVTPCVPPDDPDDDDDDD